Protein AF-A0AAD9H0D8-F1 (afdb_monomer_lite)

Sequence (151 aa):
MRPQRRNVDNFREILDLSAPSARMGDLNGWHLERMAVGEFEPGAGASASDLAEIKRESRLIKQTLMKVMANGRDFKAKRDELEAAMTKQREALTVELTEAKEFLGQAHLLNACDSAAIEVSEPAPVEERLRSTVKHPELSSTVDLSESPSI

Organism: NCBI:txid4793

pLDDT: mean 72.57, std 18.6, range [40.84, 98.06]

Secondary structure (DSSP, 8-state):
------HHHHHHHHHHHH-THHHHTT--HHHHHHHHTTTT-S-HHHHHHHHHHHHHHHHHHHHHHHHHHHHHHHHHHHHHHHHHHHHHHHHHHHHHHHHHHHHHHHHHHHHHHS-S----PPPPPHHHHHHHHS-----------------

Foldseek 3Di:
DDDDDDVVNVVVVVCPVVDCVVVVVPDDPVNVVCVVVVVVPPPPVVVVVVVVVVVVVVVVVVVVVVVVVVVVVVVVVVVVVVVVVVVVVVVVVVVVVVVVVVVVVVVVVVVVVVDDDDPPDDDDDPVVVVVVPPDDPDDDDPPDPPDDDDD

Structure (mmCIF, N/CA/C/O backbone):
data_AF-A0AAD9H0D8-F1
#
_entry.id   AF-A0AAD9H0D8-F1
#
loop_
_atom_site.group_PDB
_atom_site.id
_atom_site.type_symbol
_atom_site.label_atom_id
_atom_site.label_alt_id
_atom_site.label_comp_id
_atom_site.label_asym_id
_atom_site.label_entity_id
_atom_site.label_seq_id
_atom_site.pdbx_PDB_ins_code
_atom_site.Cartn_x
_atom_site.Cartn_y
_atom_site.Cartn_z
_atom_site.occupancy
_atom_site.B_iso_or_equiv
_atom_site.auth_seq_id
_atom_site.auth_comp_id
_atom_site.auth_asym_id
_atom_site.auth_atom_id
_atom_site.pdbx_PDB_model_num
ATOM 1 N N . MET A 1 1 ? 29.402 26.567 3.682 1.00 40.94 1 MET A N 1
ATOM 2 C CA . MET A 1 1 ? 28.015 26.205 3.310 1.00 40.94 1 MET A CA 1
ATOM 3 C C . MET A 1 1 ? 27.948 26.110 1.795 1.00 40.94 1 MET A C 1
ATOM 5 O O . MET A 1 1 ? 28.257 27.098 1.143 1.00 40.94 1 MET A O 1
ATOM 9 N N . ARG A 1 2 ? 27.663 24.934 1.219 1.00 41.75 2 ARG A N 1
ATOM 10 C CA . ARG A 1 2 ? 27.473 24.826 -0.240 1.00 41.75 2 ARG A CA 1
ATOM 11 C C . ARG A 1 2 ? 26.076 25.353 -0.589 1.00 41.75 2 ARG A C 1
ATOM 13 O O . ARG A 1 2 ? 25.147 25.046 0.155 1.00 41.75 2 ARG A O 1
ATOM 20 N N . PRO A 1 3 ? 25.914 26.139 -1.664 1.00 55.31 3 PRO A N 1
ATOM 21 C CA . PRO A 1 3 ? 24.606 26.645 -2.047 1.00 55.31 3 PRO A CA 1
ATOM 22 C C . PRO A 1 3 ? 23.715 25.472 -2.469 1.00 55.31 3 PRO A C 1
ATOM 24 O O . PRO A 1 3 ? 24.111 24.637 -3.284 1.00 55.31 3 PRO A O 1
ATOM 27 N N . GLN A 1 4 ? 22.528 25.399 -1.869 1.00 58.38 4 GLN A N 1
ATOM 28 C CA . GLN A 1 4 ? 21.498 24.413 -2.177 1.00 58.38 4 GLN A CA 1
ATOM 29 C C . GLN A 1 4 ? 21.079 24.601 -3.646 1.00 58.38 4 GLN A C 1
ATOM 31 O O . GLN A 1 4 ? 20.400 25.578 -3.966 1.00 58.38 4 GLN A O 1
ATOM 36 N N . ARG A 1 5 ? 21.520 23.710 -4.546 1.00 55.97 5 ARG A N 1
ATOM 37 C CA . ARG A 1 5 ? 21.079 23.709 -5.952 1.00 55.97 5 ARG A CA 1
ATOM 38 C C . ARG A 1 5 ? 19.557 23.582 -5.969 1.00 55.97 5 ARG A C 1
ATOM 40 O O . ARG A 1 5 ? 19.010 22.657 -5.362 1.00 55.97 5 ARG A O 1
ATOM 47 N N . ARG A 1 6 ? 18.860 24.544 -6.575 1.00 60.44 6 ARG A N 1
ATOM 48 C CA . ARG A 1 6 ? 17.393 24.522 -6.623 1.00 60.44 6 ARG A CA 1
ATOM 49 C C . ARG A 1 6 ? 16.979 23.501 -7.676 1.00 60.44 6 ARG A C 1
ATOM 51 O O . ARG A 1 6 ? 17.651 23.349 -8.685 1.00 60.44 6 ARG A O 1
ATOM 58 N N . ASN A 1 7 ? 15.838 22.844 -7.479 1.00 56.28 7 ASN A N 1
ATOM 59 C CA . ASN A 1 7 ? 15.297 21.861 -8.432 1.00 56.28 7 ASN A CA 1
ATOM 60 C C . ASN A 1 7 ? 15.208 22.393 -9.881 1.00 56.28 7 ASN A C 1
ATOM 62 O O . ASN A 1 7 ? 15.297 21.628 -10.831 1.00 56.28 7 ASN A O 1
ATOM 66 N N . VAL A 1 8 ? 15.073 23.711 -10.050 1.00 58.88 8 VAL A N 1
ATOM 67 C CA . VAL A 1 8 ? 15.049 24.400 -11.351 1.00 58.88 8 VAL A CA 1
ATOM 68 C C . VAL A 1 8 ? 16.370 24.250 -12.120 1.00 58.88 8 VAL A C 1
ATOM 70 O O . VAL A 1 8 ? 16.340 24.088 -13.339 1.00 58.88 8 VAL A O 1
ATOM 73 N N . ASP A 1 9 ? 17.508 24.235 -11.422 1.00 58.12 9 ASP A N 1
ATOM 74 C CA . ASP A 1 9 ? 18.830 24.046 -12.033 1.00 58.12 9 ASP A CA 1
ATOM 75 C C . ASP A 1 9 ? 18.965 22.621 -12.597 1.00 58.12 9 ASP A C 1
ATOM 77 O O . ASP A 1 9 ? 19.501 22.436 -13.686 1.00 58.12 9 ASP A O 1
ATOM 81 N N . ASN A 1 10 ? 18.372 21.629 -11.916 1.00 63.66 10 ASN A N 1
ATOM 82 C CA . ASN A 1 10 ? 18.356 20.237 -12.376 1.00 63.66 10 ASN A CA 1
ATOM 83 C C . ASN A 1 10 ? 17.523 20.065 -13.653 1.00 63.66 10 ASN A C 1
ATOM 85 O O . ASN A 1 10 ? 17.934 19.347 -14.557 1.00 63.66 10 ASN A O 1
ATOM 89 N N . PHE A 1 11 ? 16.360 20.719 -13.762 1.00 63.59 11 PHE A N 1
ATOM 90 C CA . PHE A 1 11 ? 15.539 20.619 -14.975 1.00 63.59 11 PHE A CA 1
ATOM 91 C C . PHE A 1 11 ? 16.190 21.304 -16.175 1.00 63.59 11 PHE A C 1
ATOM 93 O O . PHE A 1 11 ? 16.059 20.803 -17.288 1.00 63.59 11 PHE A O 1
ATOM 100 N N . ARG A 1 12 ? 16.909 22.413 -15.958 1.00 64.88 12 ARG A N 1
ATOM 101 C CA . ARG A 1 12 ? 17.692 23.088 -17.002 1.00 64.88 12 ARG A CA 1
ATOM 102 C C . ARG A 1 12 ? 18.833 22.197 -17.493 1.00 64.88 12 ARG A C 1
ATOM 104 O O . ARG A 1 12 ? 18.963 22.007 -18.691 1.00 64.88 12 ARG A O 1
ATOM 111 N N . GLU A 1 13 ? 19.588 21.596 -16.576 1.00 62.59 13 GLU A N 1
ATOM 112 C CA . GLU A 1 13 ? 20.686 20.674 -16.892 1.00 62.59 13 GLU A CA 1
ATOM 113 C C . GLU A 1 13 ? 20.179 19.411 -17.610 1.00 62.59 13 GLU A C 1
ATOM 115 O O . GLU A 1 13 ? 20.759 18.992 -18.607 1.00 62.59 13 GLU A O 1
ATOM 120 N N . ILE A 1 14 ? 19.040 18.851 -17.181 1.00 65.25 14 ILE A N 1
ATOM 121 C CA . ILE A 1 14 ? 18.382 17.736 -17.877 1.00 65.25 14 ILE A CA 1
ATOM 122 C C . ILE A 1 14 ? 17.918 18.166 -19.270 1.00 65.25 14 ILE A C 1
ATOM 124 O O . ILE A 1 14 ? 18.121 17.410 -20.213 1.00 65.25 14 ILE A O 1
ATOM 128 N N . LEU A 1 15 ? 17.325 19.353 -19.434 1.00 63.25 15 LEU A N 1
ATOM 129 C CA . LEU A 1 15 ? 16.912 19.888 -20.739 1.00 63.25 15 LEU A CA 1
ATOM 130 C C . LEU A 1 15 ? 18.104 20.128 -21.669 1.00 63.25 15 LEU A C 1
ATOM 132 O O . LEU A 1 15 ? 18.031 19.749 -22.829 1.00 63.25 15 LEU A O 1
ATOM 136 N N . ASP A 1 16 ? 19.211 20.670 -21.169 1.00 62.41 16 ASP A N 1
ATOM 137 C CA . ASP A 1 16 ? 20.425 20.897 -21.962 1.00 62.41 16 ASP A CA 1
ATOM 138 C C . ASP A 1 16 ? 21.123 19.573 -22.339 1.00 62.41 16 ASP A C 1
ATOM 140 O O . ASP A 1 16 ? 21.731 19.465 -23.404 1.00 62.41 16 ASP A O 1
ATOM 144 N N . LEU A 1 17 ? 21.001 18.531 -21.507 1.00 62.53 17 LEU A N 1
ATOM 145 C CA . LEU A 1 17 ? 21.469 17.174 -21.819 1.00 62.53 17 LEU A CA 1
ATOM 146 C C . LEU A 1 17 ? 20.524 16.413 -22.764 1.00 62.53 17 LEU A C 1
ATOM 148 O O . LEU A 1 17 ? 20.980 15.563 -23.528 1.00 62.53 17 LEU A O 1
ATOM 152 N N . SER A 1 18 ? 19.219 16.692 -22.706 1.00 60.25 18 SER A N 1
ATOM 153 C CA . SER A 1 18 ? 18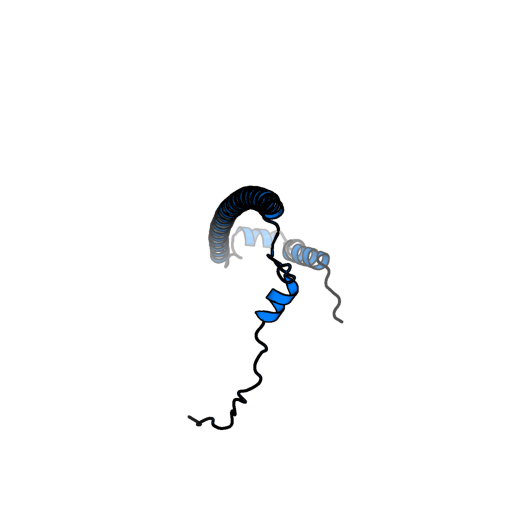.181 15.986 -23.474 1.00 60.25 18 SER A CA 1
ATOM 154 C C . SER A 1 18 ? 17.773 16.687 -24.768 1.00 60.25 18 SER A C 1
ATOM 156 O O . SER A 1 18 ? 17.172 16.043 -25.625 1.00 60.25 18 SER A O 1
ATOM 158 N N . ALA A 1 19 ? 18.125 17.961 -24.950 1.00 56.75 19 ALA A N 1
ATOM 159 C CA . ALA A 1 19 ? 17.974 18.700 -26.195 1.00 56.75 19 ALA A CA 1
ATOM 160 C C . ALA A 1 19 ? 19.336 18.785 -26.907 1.00 56.75 19 ALA A C 1
ATOM 162 O O . ALA A 1 19 ? 20.156 19.645 -26.586 1.00 56.75 19 ALA A O 1
ATOM 163 N N . PRO A 1 20 ? 19.596 17.961 -27.938 1.00 56.09 20 PRO A N 1
ATOM 164 C CA . PRO A 1 20 ? 20.865 17.966 -28.661 1.00 56.09 20 PRO A CA 1
ATOM 165 C C . PRO A 1 20 ? 21.038 19.192 -29.568 1.00 56.09 20 PRO A C 1
ATOM 167 O O . PRO A 1 20 ? 21.910 19.177 -30.428 1.00 56.09 20 PRO A O 1
ATOM 170 N N . SER A 1 21 ? 20.211 20.235 -29.446 1.00 55.34 21 SER A N 1
ATOM 171 C CA . SER A 1 21 ? 20.118 21.336 -30.415 1.00 55.34 21 SER A CA 1
ATOM 172 C C . SER A 1 21 ? 21.446 22.071 -30.614 1.00 55.34 21 SER A C 1
ATOM 174 O O . SER A 1 21 ? 21.767 22.435 -31.741 1.00 55.34 21 SER A O 1
ATOM 176 N N . ALA A 1 22 ? 22.271 22.190 -29.568 1.00 52.69 22 ALA A N 1
ATOM 177 C CA . ALA A 1 22 ? 23.625 22.742 -29.671 1.00 52.69 22 ALA A CA 1
ATOM 178 C C . ALA A 1 22 ? 24.607 21.834 -30.442 1.00 52.69 22 ALA A C 1
ATOM 180 O O . ALA A 1 22 ? 25.567 22.327 -31.017 1.00 52.69 22 ALA A O 1
ATOM 181 N N . ARG A 1 23 ? 24.366 20.516 -30.490 1.00 54.16 23 ARG A N 1
ATOM 182 C CA . ARG A 1 23 ? 25.133 19.556 -31.311 1.00 54.16 23 ARG A CA 1
ATOM 183 C C . ARG A 1 23 ? 24.533 19.370 -32.708 1.00 54.16 23 ARG A C 1
ATOM 185 O O . ARG A 1 23 ? 25.226 18.924 -33.612 1.00 54.16 23 ARG A O 1
ATOM 192 N N . MET A 1 24 ? 23.252 19.703 -32.880 1.00 53.78 24 MET A N 1
ATOM 193 C CA . MET A 1 24 ? 22.524 19.597 -34.146 1.00 53.78 24 MET A CA 1
ATOM 194 C C . MET A 1 24 ? 22.666 20.834 -35.042 1.00 53.78 24 MET A C 1
ATOM 196 O O . MET A 1 24 ? 22.487 20.712 -36.249 1.00 53.78 24 MET A O 1
ATOM 200 N N . GLY A 1 25 ? 23.011 21.998 -34.479 1.00 56.50 25 GLY A N 1
ATOM 201 C CA . GLY A 1 25 ? 23.188 23.252 -35.224 1.00 56.50 25 GLY A CA 1
ATOM 202 C C . GLY A 1 25 ? 24.369 23.272 -36.205 1.00 56.50 25 GLY A C 1
ATOM 203 O O . GLY A 1 25 ? 24.304 23.997 -37.192 1.00 56.50 25 GLY A O 1
ATOM 204 N N . ASP A 1 26 ? 25.391 22.436 -35.985 1.00 61.03 26 ASP A N 1
ATOM 205 C CA . ASP A 1 26 ? 26.610 22.366 -36.816 1.00 61.03 26 ASP A CA 1
ATOM 206 C C . ASP A 1 26 ? 26.616 21.181 -37.807 1.00 61.03 26 ASP A C 1
ATOM 208 O O . ASP A 1 26 ? 27.595 20.934 -38.521 1.00 61.03 26 ASP A O 1
ATOM 212 N N . LEU A 1 27 ? 25.515 20.425 -37.892 1.00 67.25 27 LEU A N 1
ATOM 213 C CA . LEU A 1 27 ? 25.381 19.317 -38.837 1.00 67.25 27 LEU A CA 1
ATOM 214 C C . LEU A 1 27 ? 25.057 19.851 -40.236 1.00 67.25 27 LEU A C 1
ATOM 216 O O . LEU A 1 27 ? 23.904 20.082 -40.591 1.00 67.25 27 LEU A O 1
ATOM 220 N N . ASN A 1 28 ? 26.092 20.030 -41.054 1.00 75.75 28 ASN A N 1
ATOM 221 C CA . ASN A 1 28 ? 25.908 20.278 -42.486 1.00 75.75 28 ASN A CA 1
ATOM 222 C C . ASN A 1 28 ? 25.290 19.058 -43.220 1.00 75.75 28 ASN A C 1
ATOM 224 O O . ASN A 1 28 ? 25.268 17.939 -42.702 1.00 75.75 28 ASN A O 1
ATOM 228 N N . GLY A 1 29 ? 24.801 19.273 -44.450 1.00 75.31 29 GLY A N 1
ATOM 229 C CA . GLY A 1 29 ? 24.122 18.241 -45.250 1.00 75.31 29 GLY A CA 1
ATOM 230 C C . GLY A 1 29 ? 24.946 16.967 -45.472 1.00 75.31 29 GLY A C 1
ATOM 231 O O . GLY A 1 29 ? 24.390 15.875 -45.466 1.00 75.31 29 GLY A O 1
ATOM 232 N N . TRP A 1 30 ? 26.275 17.084 -45.541 1.00 79.38 30 TRP A N 1
ATOM 233 C CA . TRP A 1 30 ? 27.181 15.940 -45.655 1.00 79.38 30 TRP A CA 1
ATOM 234 C C . TRP A 1 30 ? 27.166 15.053 -44.400 1.00 79.38 30 TRP A C 1
ATOM 236 O O . TRP A 1 30 ? 27.156 13.829 -44.509 1.00 79.38 30 TRP A O 1
ATOM 246 N N . HIS A 1 31 ? 27.088 15.633 -43.197 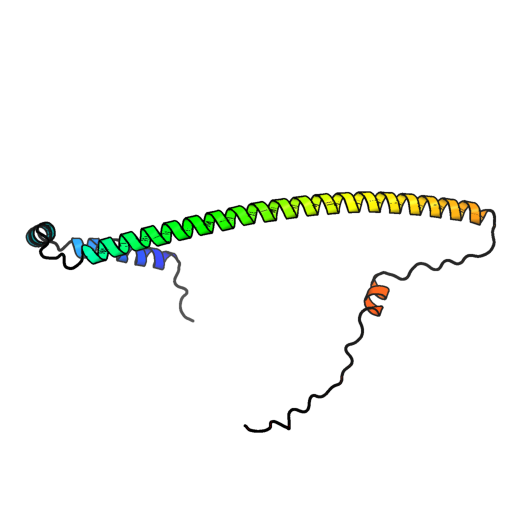1.00 76.25 31 HIS A N 1
ATOM 247 C CA . HIS A 1 31 ? 26.944 14.844 -41.968 1.00 76.25 31 HIS A CA 1
ATOM 248 C C . HIS A 1 31 ? 25.596 14.113 -41.904 1.00 76.25 31 HIS A C 1
ATOM 250 O O . HIS A 1 31 ? 25.547 12.963 -41.472 1.00 76.25 31 HIS A O 1
ATOM 256 N N . LEU A 1 32 ? 24.510 14.757 -42.348 1.00 77.62 32 LEU A N 1
ATOM 257 C CA . LEU A 1 32 ? 23.178 14.144 -42.393 1.00 77.62 32 LEU A CA 1
ATOM 258 C C . LEU A 1 32 ? 23.123 12.989 -43.398 1.00 77.62 32 LEU A C 1
ATOM 260 O O . LEU A 1 32 ? 22.592 11.931 -43.069 1.00 77.62 32 LEU A O 1
ATOM 264 N N . GLU A 1 33 ? 23.716 13.158 -44.581 1.00 75.44 33 GLU A N 1
ATOM 265 C CA . GLU A 1 33 ? 23.829 12.100 -45.590 1.00 75.44 33 GLU A CA 1
ATOM 266 C C . GLU A 1 33 ? 24.623 10.903 -45.061 1.00 75.44 33 GLU A C 1
ATOM 268 O O . GLU A 1 33 ? 24.173 9.768 -45.179 1.00 75.44 33 GLU A O 1
ATOM 273 N N . ARG A 1 34 ? 25.756 11.132 -44.391 1.00 70.88 34 ARG A N 1
ATOM 274 C CA . ARG A 1 34 ? 26.572 10.046 -43.822 1.00 70.88 34 ARG A CA 1
ATOM 275 C C . ARG A 1 34 ? 25.899 9.335 -42.650 1.00 70.88 34 ARG A C 1
ATOM 277 O O . ARG A 1 34 ? 26.044 8.123 -42.505 1.00 70.88 34 ARG A O 1
ATOM 284 N N . MET A 1 35 ? 25.129 10.053 -41.832 1.00 70.62 35 MET A N 1
ATOM 285 C CA . MET A 1 35 ? 24.275 9.423 -40.819 1.00 70.62 35 MET A CA 1
ATOM 286 C C . MET A 1 35 ? 23.142 8.612 -41.459 1.00 70.62 35 MET A C 1
ATOM 288 O O . MET A 1 35 ? 22.875 7.504 -41.008 1.00 70.62 35 MET A O 1
ATOM 292 N N . ALA A 1 36 ? 22.514 9.113 -42.528 1.00 72.12 36 ALA A N 1
ATOM 293 C CA . ALA A 1 36 ? 21.450 8.408 -43.246 1.00 72.12 36 ALA A CA 1
ATOM 294 C C . ALA A 1 36 ? 21.951 7.148 -43.976 1.00 72.12 36 ALA A C 1
ATOM 296 O O . ALA A 1 36 ? 21.224 6.164 -44.075 1.00 72.12 36 ALA A O 1
ATOM 297 N N . VAL A 1 37 ? 23.199 7.164 -44.450 1.00 76.06 37 VAL A N 1
ATOM 298 C CA . VAL A 1 37 ? 23.888 6.010 -45.056 1.00 76.06 37 VAL A CA 1
ATOM 299 C C . VAL A 1 37 ? 24.410 5.029 -43.989 1.00 76.06 37 VAL A C 1
ATOM 301 O O . VAL A 1 37 ? 24.880 3.943 -44.320 1.00 76.06 37 VAL A O 1
ATOM 304 N N . GLY A 1 38 ? 24.292 5.363 -42.700 1.00 66.50 38 GLY A N 1
ATOM 305 C CA . GLY A 1 38 ? 24.677 4.482 -41.596 1.00 66.50 38 GLY A CA 1
ATOM 306 C C . GLY A 1 38 ? 26.187 4.389 -41.359 1.00 66.50 38 GLY A C 1
ATOM 307 O O . GLY A 1 38 ? 26.631 3.548 -40.583 1.00 66.50 38 GLY A O 1
ATOM 308 N N . GLU A 1 39 ? 27.002 5.265 -41.962 1.00 65.38 39 GLU A N 1
ATOM 309 C CA . GLU A 1 39 ? 28.466 5.275 -41.771 1.00 65.38 39 GLU A CA 1
ATOM 310 C C . GLU A 1 39 ? 28.887 5.582 -40.325 1.00 65.38 39 GLU A C 1
ATOM 312 O O . GLU A 1 39 ? 30.014 5.284 -39.932 1.00 65.38 39 GLU A O 1
ATOM 317 N N . PHE A 1 40 ? 27.985 6.161 -39.528 1.00 60.66 40 PHE A N 1
ATOM 318 C CA . PHE A 1 40 ? 28.171 6.430 -38.102 1.00 60.66 40 PHE A CA 1
ATOM 319 C C . PHE A 1 40 ? 27.341 5.507 -37.196 1.00 60.66 40 PHE A C 1
ATOM 321 O O . PHE A 1 40 ? 27.151 5.832 -36.025 1.00 60.66 40 PHE A O 1
ATOM 328 N N . GLU A 1 41 ? 26.874 4.350 -37.681 1.00 60.94 41 GLU A N 1
ATOM 329 C CA . GLU A 1 41 ? 26.268 3.317 -36.829 1.00 60.94 41 GLU A CA 1
ATOM 330 C C . GLU A 1 41 ? 27.269 2.217 -36.408 1.00 60.94 41 GLU A C 1
ATOM 332 O O . GLU A 1 41 ? 27.216 1.097 -36.910 1.00 60.94 41 GLU A O 1
ATOM 337 N N . PRO A 1 42 ? 28.121 2.432 -35.389 1.00 55.97 42 PRO A N 1
ATOM 338 C CA . PRO A 1 42 ? 28.594 1.332 -34.556 1.00 55.97 42 PRO A CA 1
ATOM 339 C C . PRO A 1 42 ? 27.571 0.941 -33.466 1.00 55.97 42 PRO A C 1
ATOM 341 O O . PRO A 1 42 ? 27.846 0.054 -32.665 1.00 55.97 42 PRO A O 1
ATOM 344 N N . GLY A 1 43 ? 26.405 1.606 -33.391 1.00 54.81 43 GLY A N 1
ATOM 345 C CA . GLY A 1 43 ? 25.551 1.627 -32.194 1.00 54.81 43 GLY A CA 1
ATOM 346 C C . GLY A 1 43 ? 24.117 1.101 -32.322 1.00 54.81 43 GLY A C 1
ATOM 347 O O . GLY A 1 43 ? 23.449 1.008 -31.295 1.00 54.81 43 GLY A O 1
ATOM 348 N N . ALA A 1 44 ? 23.623 0.728 -33.508 1.00 55.69 44 ALA A N 1
ATOM 349 C CA . ALA A 1 44 ? 22.236 0.254 -33.666 1.00 55.69 44 ALA A CA 1
ATOM 350 C C . ALA A 1 44 ? 21.918 -1.001 -32.831 1.00 55.69 44 ALA A C 1
ATOM 352 O O . ALA A 1 44 ? 20.814 -1.158 -32.312 1.00 55.69 44 ALA A O 1
ATOM 353 N N . GLY A 1 45 ? 22.906 -1.885 -32.651 1.00 58.19 45 GLY A N 1
ATOM 354 C CA . GLY A 1 45 ? 22.783 -3.051 -31.774 1.00 58.19 45 GLY A CA 1
ATOM 355 C C . GLY A 1 45 ? 22.751 -2.688 -30.285 1.00 58.19 45 GLY A C 1
ATOM 356 O O . GLY A 1 45 ? 21.986 -3.285 -29.529 1.00 58.19 45 GLY A O 1
ATOM 357 N N . ALA A 1 46 ? 23.533 -1.686 -29.871 1.00 60.62 46 ALA A N 1
ATOM 358 C CA . ALA A 1 46 ? 23.557 -1.201 -28.491 1.00 60.62 46 ALA A CA 1
ATOM 359 C C . ALA A 1 46 ? 22.248 -0.477 -28.138 1.00 60.62 46 ALA A C 1
ATOM 361 O O . ALA A 1 46 ? 21.616 -0.809 -27.143 1.00 60.62 46 ALA A O 1
ATOM 362 N N . SER A 1 47 ? 21.751 0.403 -29.013 1.00 61.25 47 SER A N 1
ATOM 363 C CA . SER A 1 47 ? 20.497 1.133 -28.784 1.00 61.25 47 SER A CA 1
ATOM 364 C C . SER A 1 47 ? 19.258 0.225 -28.787 1.00 61.25 47 SER A C 1
ATOM 366 O O . SER A 1 47 ? 18.339 0.419 -27.985 1.00 61.25 47 SER A O 1
ATOM 368 N N . ALA A 1 48 ? 19.223 -0.806 -29.639 1.00 64.69 48 ALA A N 1
ATOM 369 C CA . ALA A 1 48 ? 18.166 -1.817 -29.618 1.00 64.69 48 ALA A CA 1
ATOM 370 C C . ALA A 1 48 ? 18.212 -2.682 -28.344 1.00 64.69 48 ALA A C 1
ATOM 372 O O . ALA A 1 48 ? 17.157 -3.031 -27.801 1.00 64.69 48 ALA A O 1
ATOM 373 N N . SER A 1 49 ? 19.417 -2.998 -27.854 1.00 73.62 49 SER A N 1
ATOM 374 C CA . SER A 1 49 ? 19.635 -3.699 -26.584 1.00 73.62 49 SER A CA 1
ATOM 375 C C . SER A 1 49 ? 19.149 -2.865 -25.395 1.00 73.62 49 SER A C 1
ATOM 377 O O . SER A 1 49 ? 18.357 -3.361 -24.589 1.00 73.62 49 SER A O 1
ATOM 379 N N . ASP A 1 50 ? 19.512 -1.584 -25.345 1.00 80.69 50 ASP A N 1
ATOM 380 C CA . ASP A 1 50 ? 19.105 -0.652 -24.289 1.00 80.69 50 ASP A CA 1
ATOM 381 C C . ASP A 1 50 ? 17.579 -0.473 -24.265 1.00 80.69 50 ASP A C 1
ATOM 383 O O . ASP A 1 50 ? 16.939 -0.523 -23.213 1.00 80.69 50 ASP A O 1
ATOM 387 N N . LEU A 1 51 ? 16.940 -0.356 -25.434 1.00 84.50 51 LEU A N 1
ATOM 388 C CA . LEU A 1 51 ? 15.480 -0.275 -25.522 1.00 84.50 51 LEU A CA 1
ATOM 389 C C . LEU A 1 51 ? 14.798 -1.566 -25.039 1.00 84.50 51 LEU A C 1
ATOM 391 O O . LEU A 1 51 ? 13.727 -1.515 -24.423 1.00 84.50 51 LEU A O 1
ATOM 395 N N . ALA A 1 52 ? 15.377 -2.732 -25.335 1.00 85.31 52 ALA A N 1
ATOM 396 C CA . ALA A 1 52 ? 14.865 -4.014 -24.857 1.00 85.31 52 ALA A CA 1
ATOM 397 C C . ALA A 1 52 ? 14.995 -4.141 -23.332 1.00 85.31 52 ALA A C 1
ATOM 399 O O . ALA A 1 52 ? 14.093 -4.686 -22.683 1.00 85.31 52 ALA A O 1
ATOM 400 N N . GLU A 1 53 ? 16.071 -3.605 -22.760 1.00 90.19 53 GLU A N 1
ATOM 401 C CA . GLU A 1 53 ? 16.293 -3.526 -21.321 1.00 90.19 53 GLU A CA 1
ATOM 402 C C . GLU A 1 53 ? 15.298 -2.595 -20.635 1.00 90.19 53 GLU A C 1
ATOM 404 O O . GLU A 1 53 ? 14.550 -3.053 -19.769 1.00 90.19 53 GLU A O 1
ATOM 409 N N . ILE A 1 54 ? 15.137 -1.367 -21.127 1.00 90.31 54 ILE A N 1
ATOM 410 C CA . ILE A 1 54 ? 14.142 -0.411 -20.618 1.00 90.31 54 ILE A CA 1
ATOM 411 C C . ILE A 1 54 ? 12.726 -1.005 -20.678 1.00 90.31 54 ILE A C 1
ATOM 413 O O . ILE A 1 54 ? 11.946 -0.895 -19.729 1.00 90.31 54 ILE A O 1
ATOM 417 N N . LYS A 1 55 ? 12.366 -1.703 -21.763 1.00 93.06 55 LYS A N 1
ATOM 418 C CA . LYS A 1 55 ? 11.066 -2.396 -21.873 1.00 93.06 55 LYS A CA 1
ATOM 419 C C . LYS A 1 55 ? 10.914 -3.529 -20.857 1.00 93.06 55 LYS A C 1
ATOM 421 O O . LYS A 1 55 ? 9.799 -3.817 -20.414 1.00 93.06 55 LYS A O 1
ATOM 426 N N . ARG A 1 56 ? 11.994 -4.230 -20.513 1.00 94.50 56 ARG A N 1
ATOM 427 C CA . ARG A 1 56 ? 11.986 -5.290 -19.495 1.00 94.50 56 ARG A CA 1
ATOM 428 C C . ARG A 1 56 ? 11.818 -4.693 -18.102 1.00 94.50 56 ARG A C 1
ATOM 430 O O . ARG A 1 56 ? 10.925 -5.128 -17.378 1.00 94.50 56 ARG A O 1
ATOM 437 N N . GLU A 1 57 ? 12.595 -3.670 -17.774 1.00 95.06 57 GLU A N 1
ATOM 438 C CA . GLU A 1 57 ? 12.518 -2.960 -16.497 1.00 95.06 57 GLU A CA 1
ATOM 439 C C . GLU A 1 57 ? 11.152 -2.307 -16.298 1.00 95.06 57 GLU A C 1
ATOM 441 O O . GLU A 1 57 ? 10.524 -2.492 -15.259 1.00 95.06 57 GLU A O 1
ATOM 446 N N . SER A 1 58 ? 10.615 -1.643 -17.323 1.00 93.75 58 SER A N 1
ATOM 447 C CA . SER A 1 58 ? 9.276 -1.048 -17.282 1.00 93.75 58 SER A CA 1
ATOM 448 C C . SER A 1 58 ? 8.191 -2.087 -16.972 1.00 93.75 58 SER A C 1
ATOM 450 O O . SER A 1 58 ? 7.299 -1.843 -16.152 1.00 93.75 58 SER A O 1
ATOM 452 N N . ARG A 1 59 ? 8.285 -3.291 -17.558 1.00 95.50 59 ARG A N 1
ATOM 453 C CA . ARG A 1 59 ? 7.369 -4.400 -17.239 1.00 95.50 59 ARG A CA 1
ATOM 454 C C . ARG A 1 59 ? 7.507 -4.854 -15.789 1.00 95.50 59 ARG A C 1
ATOM 456 O O . ARG A 1 59 ? 6.485 -5.065 -15.136 1.00 95.50 59 ARG A O 1
ATOM 463 N N . LEU A 1 60 ? 8.732 -4.969 -15.283 1.00 96.69 60 LEU A N 1
ATOM 464 C CA . LEU A 1 60 ? 8.997 -5.353 -13.897 1.00 96.69 60 LEU A CA 1
ATOM 465 C C . LEU A 1 60 ? 8.454 -4.308 -12.911 1.00 96.69 60 LEU A C 1
ATOM 467 O O . LEU A 1 60 ? 7.764 -4.656 -11.955 1.00 96.69 60 LEU A O 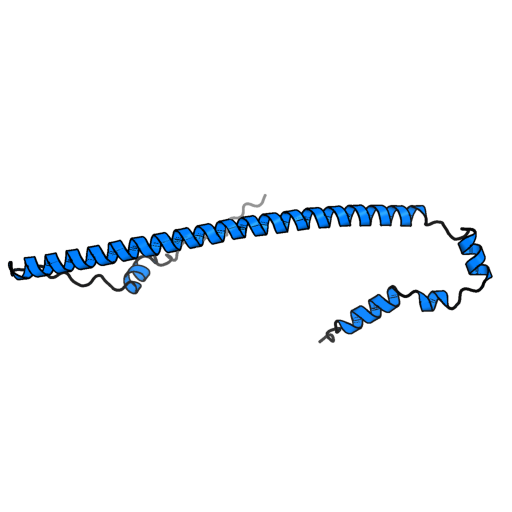1
ATOM 471 N N . ILE A 1 61 ? 8.697 -3.023 -13.174 1.00 96.00 61 ILE A N 1
ATOM 472 C CA . ILE A 1 61 ? 8.177 -1.909 -12.372 1.00 96.00 61 ILE A CA 1
ATOM 473 C C . ILE A 1 61 ? 6.650 -1.958 -12.347 1.00 96.00 61 ILE A C 1
ATOM 475 O O . ILE A 1 61 ? 6.049 -1.886 -11.275 1.00 96.00 61 ILE A O 1
ATOM 479 N N . LYS A 1 62 ? 6.007 -2.159 -13.504 1.00 96.56 62 LYS A N 1
ATOM 480 C CA . LYS A 1 62 ? 4.547 -2.277 -13.592 1.00 96.56 62 LYS A CA 1
ATOM 481 C C . LYS A 1 62 ? 4.018 -3.455 -12.770 1.00 96.56 62 LYS A C 1
ATOM 483 O O . LYS A 1 62 ? 3.036 -3.296 -12.050 1.00 96.56 62 LYS A O 1
ATOM 488 N N . GLN A 1 63 ? 4.655 -4.622 -12.851 1.00 96.62 63 GLN A N 1
ATOM 489 C CA . GLN A 1 63 ? 4.272 -5.798 -12.062 1.00 96.62 63 GLN A CA 1
ATOM 490 C C . GLN A 1 63 ? 4.414 -5.551 -10.559 1.00 96.62 63 GLN A C 1
ATOM 492 O O . GLN A 1 63 ? 3.487 -5.831 -9.797 1.00 96.62 63 GLN A O 1
ATOM 497 N N . THR A 1 64 ? 5.535 -4.969 -10.139 1.00 96.81 64 THR A N 1
ATOM 498 C CA . THR A 1 64 ? 5.783 -4.619 -8.738 1.00 96.81 64 THR A CA 1
ATOM 499 C C . THR A 1 64 ? 4.753 -3.617 -8.231 1.00 96.81 64 THR A C 1
ATOM 501 O O . THR A 1 64 ? 4.169 -3.830 -7.171 1.00 96.81 64 THR A O 1
ATOM 504 N N . LEU A 1 65 ? 4.448 -2.574 -9.008 1.00 97.19 65 LEU A N 1
ATOM 505 C CA . LEU A 1 65 ? 3.442 -1.580 -8.643 1.00 97.19 65 LEU A CA 1
ATOM 506 C C . LEU A 1 65 ? 2.054 -2.212 -8.486 1.00 97.19 65 LEU A C 1
ATOM 508 O O . LEU A 1 65 ? 1.376 -1.959 -7.493 1.00 97.19 65 LEU A O 1
ATOM 512 N N . MET A 1 66 ? 1.651 -3.089 -9.412 1.00 96.62 66 MET A N 1
ATOM 513 C CA . MET A 1 66 ? 0.382 -3.816 -9.300 1.00 96.62 66 MET A CA 1
ATOM 514 C C . MET A 1 66 ? 0.319 -4.660 -8.023 1.00 96.62 66 MET A C 1
ATOM 516 O O . MET A 1 66 ? -0.707 -4.652 -7.342 1.00 96.62 66 MET A O 1
ATOM 520 N N . LYS A 1 67 ? 1.415 -5.340 -7.662 1.00 97.00 67 LYS A N 1
ATOM 521 C CA . LYS A 1 67 ? 1.506 -6.130 -6.427 1.00 97.00 67 LYS A CA 1
ATOM 522 C C . LYS A 1 67 ? 1.407 -5.252 -5.179 1.00 97.00 67 LYS A C 1
ATOM 524 O O . LYS A 1 67 ? 0.652 -5.575 -4.269 1.00 97.00 67 LYS A O 1
ATOM 529 N N . VAL A 1 68 ? 2.115 -4.123 -5.147 1.00 96.44 68 VAL A N 1
ATOM 530 C CA . VAL A 1 68 ? 2.052 -3.162 -4.033 1.00 96.44 68 VAL A CA 1
ATOM 531 C C . VAL A 1 68 ? 0.636 -2.610 -3.872 1.00 96.44 68 VAL A C 1
ATOM 533 O O . VAL A 1 68 ? 0.122 -2.565 -2.757 1.00 96.44 68 VAL A O 1
ATOM 536 N N . MET A 1 69 ? -0.032 -2.253 -4.971 1.00 96.38 69 MET A N 1
ATOM 537 C CA . MET A 1 69 ? -1.415 -1.776 -4.930 1.00 96.38 69 MET A CA 1
ATOM 538 C C . MET A 1 69 ? -2.393 -2.852 -4.448 1.00 96.38 69 MET A C 1
ATOM 540 O O . MET A 1 69 ? -3.305 -2.534 -3.688 1.00 96.38 69 MET A O 1
ATOM 544 N N . ALA A 1 70 ? -2.223 -4.105 -4.877 1.00 96.12 70 ALA A N 1
ATOM 545 C CA . ALA A 1 70 ? -3.042 -5.220 -4.404 1.00 96.12 70 ALA A CA 1
ATOM 546 C C . ALA A 1 70 ? -2.871 -5.426 -2.895 1.00 96.12 70 ALA A C 1
ATOM 548 O O . ALA A 1 70 ? -3.852 -5.349 -2.160 1.00 96.12 70 ALA A O 1
ATOM 549 N N . ASN A 1 71 ? -1.625 -5.522 -2.426 1.00 95.88 71 ASN A N 1
ATOM 550 C CA . ASN A 1 71 ? -1.322 -5.636 -1.001 1.00 95.88 71 ASN A CA 1
ATOM 551 C C . ASN A 1 71 ? -1.908 -4.462 -0.202 1.00 95.88 71 ASN A C 1
ATOM 553 O O . ASN A 1 71 ? -2.478 -4.661 0.865 1.00 95.88 71 ASN A O 1
ATOM 557 N N . GLY A 1 72 ? -1.800 -3.233 -0.717 1.00 95.31 72 GLY A N 1
ATOM 558 C CA . GLY A 1 72 ? -2.361 -2.046 -0.071 1.00 95.31 72 GLY A CA 1
ATOM 559 C C . GLY A 1 72 ? -3.883 -2.110 0.088 1.00 95.31 72 GLY A C 1
ATOM 560 O O . GLY A 1 72 ? -4.404 -1.703 1.127 1.00 95.31 72 GLY A O 1
ATOM 561 N N . ARG A 1 73 ? -4.599 -2.661 -0.902 1.00 95.88 73 ARG A N 1
ATOM 562 C CA . ARG A 1 73 ? -6.047 -2.903 -0.797 1.00 95.88 73 ARG A CA 1
ATOM 563 C C . ARG A 1 73 ? -6.367 -3.975 0.240 1.00 95.88 73 ARG A C 1
ATOM 565 O O . ARG A 1 73 ? -7.254 -3.752 1.057 1.00 95.88 73 ARG A O 1
ATOM 572 N N . ASP A 1 74 ? -5.614 -5.069 0.263 1.00 96.38 74 ASP A N 1
ATOM 573 C CA . ASP A 1 74 ? -5.826 -6.159 1.221 1.00 96.38 74 ASP A CA 1
ATOM 574 C C . ASP A 1 74 ? -5.569 -5.704 2.664 1.00 96.38 74 ASP A C 1
ATOM 576 O O . ASP A 1 74 ? -6.357 -5.985 3.565 1.00 96.38 74 ASP A O 1
ATOM 580 N N . PHE A 1 75 ? -4.496 -4.941 2.898 1.00 96.62 75 PHE A N 1
ATOM 581 C CA . PHE A 1 75 ? -4.218 -4.356 4.212 1.00 96.62 75 PHE A CA 1
ATOM 582 C C . PHE A 1 75 ? -5.282 -3.348 4.635 1.00 96.62 75 PHE A C 1
ATOM 584 O O . PHE A 1 75 ? -5.630 -3.293 5.813 1.00 96.62 75 PHE A O 1
ATOM 591 N N . LYS A 1 76 ? -5.814 -2.560 3.692 1.00 96.81 76 LYS A N 1
ATOM 592 C CA . LYS A 1 76 ? -6.935 -1.664 3.976 1.00 96.81 76 LYS A CA 1
ATOM 593 C C . LYS A 1 76 ? -8.170 -2.453 4.403 1.00 96.81 76 LYS A C 1
ATOM 595 O O . LYS A 1 76 ? -8.702 -2.151 5.460 1.00 96.81 76 LYS A O 1
ATOM 600 N N . ALA A 1 77 ? -8.550 -3.490 3.661 1.00 96.75 77 ALA A N 1
ATOM 601 C CA . ALA A 1 77 ? -9.693 -4.330 4.011 1.00 96.75 77 ALA A CA 1
ATOM 602 C C . ALA A 1 77 ? -9.549 -4.948 5.414 1.00 96.75 77 ALA A C 1
ATOM 604 O O . ALA A 1 77 ? -10.465 -4.845 6.221 1.00 96.75 77 ALA A O 1
ATOM 605 N N . LYS A 1 78 ? -8.371 -5.496 5.745 1.00 96.94 78 LYS A N 1
ATOM 606 C CA . LYS A 1 78 ? -8.094 -6.051 7.084 1.00 96.94 78 LYS A CA 1
ATOM 607 C C . LYS A 1 78 ? -8.165 -5.006 8.196 1.00 96.94 78 LYS A C 1
ATOM 609 O O . LYS A 1 78 ? -8.624 -5.304 9.293 1.00 96.94 78 LYS A O 1
ATOM 614 N N . ARG A 1 79 ? -7.681 -3.788 7.938 1.00 97.31 79 ARG A N 1
ATOM 615 C CA . ARG A 1 79 ? -7.768 -2.685 8.903 1.00 97.31 79 ARG A CA 1
ATOM 616 C C . ARG A 1 79 ? -9.218 -2.272 9.129 1.00 97.31 79 ARG A C 1
ATOM 618 O O . ARG A 1 79 ? -9.608 -2.102 10.277 1.00 97.31 79 ARG A O 1
ATOM 625 N N . ASP A 1 80 ? -9.987 -2.139 8.056 1.00 97.62 80 ASP A N 1
ATOM 626 C CA . ASP A 1 80 ? -11.391 -1.744 8.127 1.00 97.62 80 ASP A CA 1
ATOM 627 C C . ASP A 1 80 ? -12.219 -2.836 8.860 1.00 97.62 80 ASP A C 1
ATOM 629 O O . ASP A 1 80 ? -13.067 -2.526 9.695 1.00 97.62 80 ASP A O 1
ATOM 633 N N . GLU A 1 81 ? -11.906 -4.122 8.649 1.00 97.19 81 GLU A N 1
ATOM 634 C CA . GLU A 1 81 ? -12.486 -5.251 9.397 1.00 97.19 81 GLU A CA 1
ATOM 635 C C . GLU A 1 81 ? -12.127 -5.215 10.892 1.00 97.19 81 GLU A C 1
ATOM 637 O O . GLU A 1 81 ? -12.999 -5.369 11.751 1.00 97.19 81 GLU A O 1
ATOM 642 N N . LEU A 1 82 ? -10.856 -4.967 11.222 1.00 97.50 82 LEU A N 1
ATOM 643 C CA . LEU A 1 82 ? -10.405 -4.838 12.608 1.00 97.50 82 LEU A CA 1
ATOM 644 C C . LEU A 1 82 ? -11.089 -3.664 13.320 1.00 97.50 82 LEU A C 1
ATOM 646 O O . LEU A 1 82 ? -11.473 -3.780 14.482 1.00 97.50 82 LEU A O 1
ATOM 650 N N . GLU A 1 83 ? -11.252 -2.534 12.637 1.00 98.06 83 GLU A N 1
ATOM 651 C CA . GLU A 1 83 ? -11.926 -1.355 13.177 1.00 98.06 83 GLU A CA 1
ATOM 652 C C . GLU A 1 83 ? -13.406 -1.632 13.473 1.00 98.06 83 GLU A C 1
ATOM 654 O O . GLU A 1 83 ? -13.903 -1.268 14.545 1.00 98.06 83 GLU A O 1
ATOM 659 N N . ALA A 1 84 ? -14.089 -2.362 12.588 1.00 97.56 84 ALA A N 1
ATOM 660 C CA . ALA A 1 84 ? -15.455 -2.820 12.819 1.00 97.56 84 ALA A CA 1
ATOM 661 C C . ALA A 1 84 ? -15.542 -3.773 14.026 1.00 97.56 84 ALA A C 1
ATOM 663 O O . ALA A 1 84 ? -16.398 -3.595 14.895 1.00 97.56 84 ALA A O 1
ATOM 664 N N . ALA A 1 85 ? -14.625 -4.741 14.133 1.00 97.38 85 ALA A N 1
ATOM 665 C CA . ALA A 1 85 ? -14.571 -5.668 15.264 1.00 97.38 85 ALA A CA 1
ATOM 666 C C . ALA A 1 85 ? -14.314 -4.944 16.597 1.00 97.38 85 ALA A C 1
ATOM 668 O O . ALA A 1 85 ? -14.995 -5.207 17.588 1.00 97.38 85 ALA A O 1
ATOM 669 N N . MET A 1 86 ? -13.388 -3.983 16.611 1.00 97.38 86 MET A N 1
ATOM 670 C CA . MET A 1 86 ? -13.094 -3.158 17.786 1.00 97.38 86 MET A CA 1
ATOM 671 C C . MET A 1 86 ? -14.286 -2.293 18.194 1.00 97.38 86 MET A C 1
ATOM 673 O O . MET A 1 86 ? -14.536 -2.112 19.382 1.00 97.38 86 MET A O 1
ATOM 677 N N . THR A 1 87 ? -15.029 -1.753 17.230 1.00 97.44 87 THR A N 1
ATOM 678 C CA . THR A 1 87 ? -16.247 -0.978 17.510 1.00 97.44 87 THR A CA 1
ATOM 679 C C . THR A 1 87 ? -17.308 -1.860 18.157 1.00 97.44 87 THR A C 1
ATOM 681 O O . THR A 1 87 ? -17.798 -1.528 19.233 1.00 97.44 87 THR A O 1
ATOM 684 N N . LYS A 1 88 ? -17.550 -3.050 17.597 1.00 96.38 88 LYS A N 1
ATOM 685 C CA . LYS A 1 88 ? -18.469 -4.036 18.175 1.00 96.38 88 LYS A CA 1
ATOM 686 C C . LYS A 1 88 ? -18.058 -4.465 19.587 1.00 96.38 88 LYS A C 1
ATOM 688 O O . LYS A 1 88 ? -18.906 -4.593 20.464 1.00 96.38 88 LYS A O 1
ATOM 693 N N . GLN A 1 89 ? -16.763 -4.671 19.827 1.00 97.06 89 GLN A N 1
ATOM 694 C CA . GLN A 1 89 ? -16.262 -5.020 21.157 1.00 97.06 89 GLN A CA 1
ATOM 695 C C . GLN A 1 89 ? -16.473 -3.880 22.164 1.00 97.06 89 GLN A C 1
ATOM 697 O O . GLN A 1 89 ? -16.837 -4.139 23.307 1.00 97.06 89 GLN A O 1
ATOM 702 N N . ARG A 1 90 ? -16.271 -2.622 21.752 1.00 96.75 90 ARG A N 1
ATOM 703 C CA . ARG A 1 90 ? -16.544 -1.455 22.606 1.00 96.75 90 ARG A CA 1
ATOM 704 C C . ARG A 1 90 ? -18.023 -1.334 22.947 1.00 96.75 90 ARG A C 1
ATOM 706 O O . ARG A 1 90 ? -18.340 -1.042 24.095 1.00 96.75 90 ARG A O 1
ATOM 713 N N . GLU A 1 91 ? -18.907 -1.564 21.981 1.00 96.69 91 GLU A N 1
ATOM 714 C CA . GLU A 1 91 ?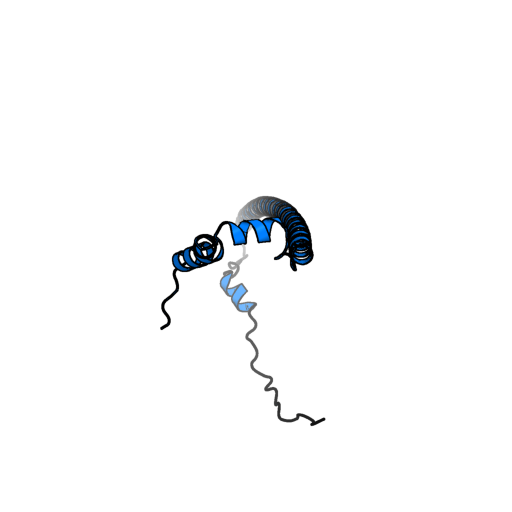 -20.355 -1.580 22.211 1.00 96.69 91 GLU A CA 1
ATOM 715 C C . GLU A 1 91 ? -20.741 -2.674 23.213 1.00 96.69 91 GLU A C 1
ATOM 717 O O . GLU A 1 91 ? -21.382 -2.368 24.214 1.00 96.69 91 GLU A O 1
ATOM 722 N N . ALA A 1 92 ? -20.269 -3.911 23.013 1.00 95.25 92 ALA A N 1
ATOM 723 C CA . ALA A 1 92 ? -20.522 -5.020 23.935 1.00 95.25 92 ALA A CA 1
ATOM 724 C C . ALA A 1 92 ? -20.017 -4.718 25.356 1.00 95.25 92 ALA A C 1
ATOM 726 O O . ALA A 1 92 ? -20.770 -4.832 26.317 1.00 95.25 92 ALA A O 1
ATOM 727 N N . LEU A 1 93 ? -18.780 -4.226 25.485 1.00 96.19 93 LEU A N 1
ATOM 728 C CA . LEU A 1 93 ? -18.207 -3.857 26.780 1.00 96.19 93 LEU A CA 1
ATOM 729 C C . LEU A 1 93 ? -18.989 -2.723 27.456 1.00 96.19 93 LEU A C 1
ATOM 731 O O . LEU A 1 93 ? -19.107 -2.692 28.677 1.00 96.19 93 LEU A O 1
ATOM 735 N N . THR A 1 94 ? -19.513 -1.775 26.678 1.00 96.06 94 THR A N 1
ATOM 736 C CA . THR A 1 94 ? -20.324 -0.679 27.221 1.00 96.06 94 THR A CA 1
ATOM 737 C C . THR A 1 94 ? -21.630 -1.213 27.794 1.00 96.06 94 THR A C 1
ATOM 739 O O . THR A 1 94 ? -21.988 -0.817 28.900 1.00 96.06 94 THR A O 1
ATOM 742 N N . VAL A 1 95 ? -22.292 -2.141 27.093 1.00 96.06 95 VAL A N 1
ATOM 743 C CA . VAL A 1 95 ? -23.509 -2.810 27.578 1.00 96.06 95 VAL A CA 1
ATOM 744 C C . VAL A 1 95 ? -23.222 -3.594 28.861 1.00 96.06 95 VAL A C 1
ATOM 746 O O . VAL A 1 95 ? -23.881 -3.371 29.875 1.00 96.06 95 VAL A O 1
ATOM 749 N N . GLU A 1 96 ? -22.178 -4.422 28.870 1.00 93.50 96 GLU A N 1
ATOM 750 C CA . GLU A 1 96 ? -21.782 -5.192 30.057 1.00 93.50 96 GLU A CA 1
ATOM 751 C C . GLU A 1 96 ? -21.450 -4.280 31.250 1.00 93.50 96 GLU A C 1
ATOM 753 O O . GLU A 1 96 ? -21.851 -4.550 32.381 1.00 93.50 96 GLU A O 1
ATOM 758 N N . LEU A 1 97 ? -20.761 -3.158 31.016 1.00 95.38 97 LEU A N 1
ATOM 759 C CA . LEU A 1 97 ? -20.471 -2.176 32.062 1.00 95.38 97 LEU A CA 1
ATOM 760 C C . LEU A 1 97 ? -21.731 -1.474 32.573 1.00 95.38 97 LEU A C 1
ATOM 762 O O . LEU A 1 97 ? -21.791 -1.142 33.757 1.00 95.38 97 LEU A O 1
ATOM 766 N N . THR A 1 98 ? -22.717 -1.208 31.714 1.00 93.69 98 THR A N 1
ATOM 767 C CA . THR A 1 98 ? -23.998 -0.640 32.154 1.00 93.69 98 THR A CA 1
ATOM 768 C C . THR A 1 98 ? -24.785 -1.636 32.995 1.00 93.69 98 THR A C 1
ATOM 770 O O . THR A 1 98 ? -25.206 -1.279 34.092 1.00 93.69 98 THR A O 1
ATOM 773 N N . GLU A 1 99 ? -24.873 -2.895 32.568 1.00 92.00 99 GLU A N 1
ATOM 774 C CA . GLU A 1 99 ? -25.543 -3.959 33.322 1.00 92.00 99 GLU A CA 1
ATOM 775 C C . GLU A 1 99 ? -24.852 -4.212 34.670 1.00 92.00 99 GLU A C 1
ATOM 777 O O . GLU A 1 99 ? -25.509 -4.301 35.706 1.00 92.00 99 GLU A O 1
ATOM 782 N N . ALA A 1 100 ? -23.516 -4.237 34.698 1.00 90.94 100 ALA A N 1
ATOM 783 C CA . ALA A 1 100 ? -22.753 -4.388 35.935 1.00 90.94 100 ALA A CA 1
ATOM 784 C C . ALA A 1 100 ? -22.985 -3.222 36.912 1.00 90.94 100 ALA A C 1
ATOM 786 O O . ALA A 1 100 ? -23.071 -3.436 38.123 1.00 90.94 100 ALA A O 1
ATOM 787 N N . LYS A 1 101 ? -23.114 -1.987 36.405 1.00 93.06 101 LYS A N 1
ATOM 788 C CA . LYS A 1 101 ? -23.459 -0.816 37.227 1.00 93.06 101 LYS A CA 1
ATOM 78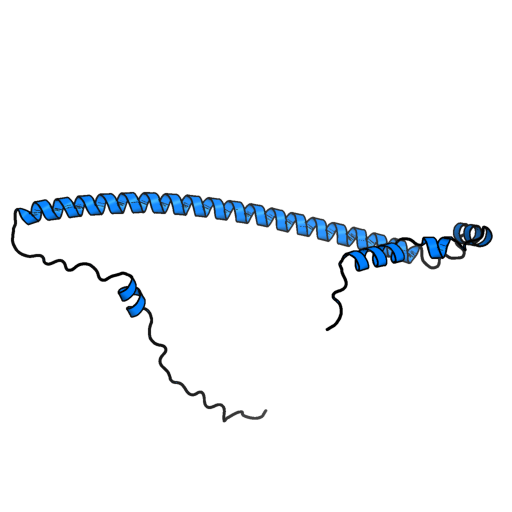9 C C . LYS A 1 101 ? -24.873 -0.911 37.787 1.00 93.06 101 LYS A C 1
ATOM 791 O O . LYS A 1 101 ? -25.069 -0.590 38.956 1.00 93.06 101 LYS A O 1
ATOM 796 N N . GLU A 1 102 ? -25.840 -1.347 36.985 1.00 91.62 102 GLU A N 1
ATOM 797 C CA . GLU A 1 102 ? -27.221 -1.546 37.434 1.00 91.62 102 GLU A CA 1
ATOM 798 C C . GLU A 1 102 ? -27.308 -2.637 38.501 1.00 91.62 102 GLU A C 1
ATOM 800 O O . GLU A 1 102 ? -27.903 -2.411 39.555 1.00 91.62 102 GLU A O 1
ATOM 805 N N . PHE A 1 103 ? -26.645 -3.775 38.282 1.00 89.25 103 PHE A N 1
ATOM 806 C CA . PHE A 1 103 ? -26.556 -4.857 39.261 1.00 89.25 103 PHE A CA 1
ATOM 807 C C . PHE A 1 103 ? -25.937 -4.377 40.575 1.00 89.25 103 PHE A C 1
ATOM 809 O O . PHE A 1 103 ? -26.486 -4.613 41.649 1.00 89.25 103 PHE A O 1
ATOM 816 N N . LEU A 1 104 ? -24.820 -3.648 40.501 1.00 88.88 104 LEU A N 1
ATOM 817 C CA . LEU A 1 104 ? -24.175 -3.082 41.679 1.00 88.88 104 LEU A CA 1
ATOM 818 C C . LEU A 1 104 ? -25.088 -2.067 42.387 1.00 88.88 104 LEU A C 1
ATOM 820 O O . LEU A 1 104 ? -25.149 -2.054 43.613 1.00 88.88 104 LEU A O 1
ATOM 824 N N . GLY A 1 105 ? -25.820 -1.234 41.647 1.00 86.81 105 GLY A N 1
ATOM 825 C CA . GLY A 1 105 ? -26.807 -0.309 42.209 1.00 86.81 105 GLY A CA 1
ATOM 826 C C . GLY A 1 105 ? -27.933 -1.034 42.953 1.00 86.81 105 GLY A C 1
ATOM 827 O O . GLY A 1 105 ? -28.278 -0.653 44.071 1.00 86.81 105 GLY A O 1
ATOM 828 N N . GLN A 1 106 ? -28.459 -2.119 42.383 1.00 83.00 106 GLN A N 1
ATOM 829 C CA . GLN A 1 106 ? -29.474 -2.958 43.027 1.00 83.00 106 GLN A CA 1
ATOM 830 C C . GLN A 1 106 ? -28.928 -3.670 44.270 1.00 83.00 106 GLN A C 1
ATOM 832 O O . GLN A 1 106 ? -29.593 -3.678 45.304 1.00 83.00 106 GLN A O 1
ATOM 837 N N . ALA A 1 107 ? -27.709 -4.210 44.204 1.00 75.44 107 ALA A N 1
ATOM 838 C CA . ALA A 1 107 ? -27.044 -4.827 45.347 1.00 75.44 107 ALA A CA 1
ATOM 839 C C . ALA A 1 107 ? -26.842 -3.825 46.493 1.00 75.44 107 ALA A C 1
ATOM 841 O O . ALA A 1 107 ? -27.096 -4.166 47.643 1.00 75.44 107 ALA A O 1
ATOM 842 N N . HIS A 1 108 ? -26.466 -2.576 46.199 1.00 71.81 108 HIS A N 1
ATOM 843 C CA . HIS A 1 108 ? -26.374 -1.527 47.216 1.00 71.81 108 HIS A CA 1
ATOM 844 C C . HIS A 1 108 ? -27.732 -1.163 47.819 1.00 71.81 108 HIS A C 1
ATOM 846 O O . HIS A 1 108 ? -27.809 -0.964 49.026 1.00 71.81 108 HIS A O 1
ATOM 852 N N . LEU A 1 109 ? -28.802 -1.088 47.022 1.00 71.31 109 LEU A N 1
ATOM 853 C CA . LEU A 1 109 ? -30.150 -0.807 47.533 1.00 71.31 109 LEU A CA 1
ATOM 854 C C . LEU A 1 109 ? -30.677 -1.943 48.423 1.00 71.31 109 LEU A C 1
ATOM 856 O O . LEU A 1 109 ? -31.291 -1.671 49.450 1.00 71.31 109 LEU A O 1
ATOM 860 N N . LEU A 1 110 ? -30.393 -3.199 48.068 1.00 63.41 110 LEU A N 1
ATOM 861 C CA . LEU A 1 110 ? -30.721 -4.372 48.883 1.00 63.41 110 LEU A CA 1
ATOM 862 C C . LEU A 1 110 ? -29.868 -4.431 50.164 1.00 63.41 110 LEU A C 1
ATOM 864 O O . LEU A 1 110 ? -30.402 -4.673 51.241 1.00 63.41 110 LEU A O 1
ATOM 868 N N . ASN A 1 111 ? -28.571 -4.124 50.078 1.00 56.09 111 ASN A N 1
ATOM 869 C CA . ASN A 1 111 ? -27.653 -4.098 51.223 1.00 56.09 111 ASN A CA 1
ATOM 870 C C . ASN A 1 111 ? -27.867 -2.879 52.145 1.00 56.09 111 ASN A C 1
ATOM 872 O O . ASN A 1 111 ? -27.541 -2.925 53.323 1.00 56.09 111 ASN A O 1
ATOM 876 N N . ALA A 1 112 ? -28.444 -1.782 51.646 1.00 54.66 112 ALA A N 1
ATOM 877 C CA . ALA A 1 112 ? -28.867 -0.653 52.477 1.00 54.66 112 ALA A CA 1
ATOM 878 C C . ALA A 1 112 ? -30.101 -0.986 53.338 1.00 54.66 112 ALA A C 1
ATOM 880 O O . ALA A 1 112 ? -30.312 -0.346 54.369 1.00 54.66 112 ALA A O 1
ATOM 881 N N . CYS A 1 113 ? -30.898 -1.991 52.951 1.00 50.78 113 CYS A N 1
ATOM 882 C CA . CYS A 1 113 ? -31.934 -2.559 53.815 1.00 50.78 113 CYS A CA 1
ATOM 883 C C . CYS A 1 113 ? -31.345 -3.490 54.892 1.00 50.78 113 CYS A C 1
ATOM 885 O O . CYS A 1 113 ? -31.851 -3.493 56.012 1.00 50.78 113 CYS A O 1
ATOM 887 N N . ASP A 1 114 ? -30.237 -4.177 54.598 1.00 48.91 114 ASP A N 1
ATOM 888 C CA . ASP A 1 114 ? -29.455 -4.992 55.542 1.00 48.91 114 ASP A CA 1
ATOM 889 C C . ASP A 1 114 ? -28.220 -4.221 56.040 1.00 48.91 114 ASP A C 1
ATOM 891 O O . ASP A 1 114 ? -27.068 -4.599 55.837 1.00 48.91 114 ASP A O 1
ATOM 895 N N . SER A 1 115 ? -28.454 -3.073 56.676 1.00 49.38 115 SER A N 1
ATOM 896 C CA . SER A 1 115 ? -27.393 -2.189 57.162 1.00 49.38 1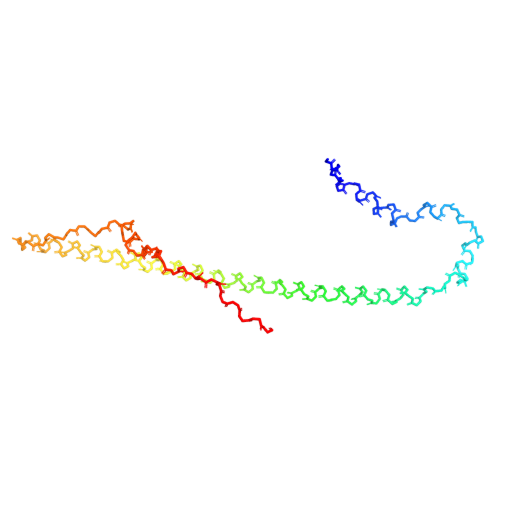15 SER A CA 1
ATOM 897 C C . SER A 1 115 ? -26.503 -2.855 58.227 1.00 49.38 115 SER A C 1
ATOM 899 O O . SER A 1 115 ? -26.740 -2.686 59.422 1.00 49.38 115 SER A O 1
ATOM 901 N N . ALA A 1 116 ? -25.423 -3.516 57.802 1.00 50.47 116 ALA A N 1
ATOM 902 C CA . ALA A 1 116 ? -24.152 -3.594 58.522 1.00 50.47 116 ALA A CA 1
ATOM 903 C C . ALA A 1 116 ? -22.997 -4.047 57.601 1.00 50.47 116 ALA A C 1
ATOM 905 O O . ALA A 1 116 ? -22.859 -5.220 57.277 1.00 50.47 116 ALA A O 1
ATOM 906 N N . ALA A 1 117 ? -22.108 -3.096 57.300 1.00 51.38 117 ALA A N 1
ATOM 907 C CA . ALA A 1 117 ? -20.689 -3.298 56.994 1.00 51.38 117 ALA A CA 1
ATOM 908 C C . ALA A 1 117 ? -20.309 -4.009 55.683 1.00 51.38 117 ALA A C 1
ATOM 910 O O . ALA A 1 117 ? -19.963 -5.185 55.686 1.00 51.38 117 ALA A O 1
ATOM 911 N N . ILE A 1 118 ? -20.147 -3.235 54.604 1.00 50.53 118 ILE A N 1
ATOM 912 C CA . ILE A 1 118 ? -19.017 -3.460 53.690 1.00 50.53 118 ILE A CA 1
ATOM 913 C C . ILE A 1 118 ? -18.441 -2.095 53.286 1.00 50.53 118 ILE A C 1
ATOM 915 O O . ILE A 1 118 ? -18.935 -1.440 52.371 1.00 50.53 118 ILE A O 1
ATOM 919 N N . GLU A 1 119 ? -17.392 -1.656 53.985 1.00 53.72 119 GLU A N 1
ATOM 920 C CA . GLU A 1 119 ? -16.492 -0.605 53.499 1.00 53.72 119 GLU A CA 1
ATOM 921 C C . GLU A 1 119 ? -15.735 -1.153 52.281 1.00 53.72 119 GLU A C 1
ATOM 923 O O . GLU A 1 119 ? -14.667 -1.754 52.403 1.00 53.72 119 GLU A O 1
ATOM 928 N N . VAL A 1 120 ? -16.304 -0.998 51.084 1.00 52.88 120 VAL A N 1
ATOM 929 C CA . VAL A 1 120 ? -15.562 -1.235 49.842 1.00 52.88 120 VAL A CA 1
ATOM 930 C C . VAL A 1 120 ? -14.821 0.052 49.510 1.00 52.88 120 VAL A C 1
ATOM 932 O O . VAL A 1 120 ? -15.384 0.979 48.933 1.00 52.88 120 VAL A O 1
ATOM 935 N N . SER A 1 121 ? -13.559 0.112 49.929 1.00 53.34 121 SER A N 1
ATOM 936 C CA . SER A 1 121 ? -12.629 1.174 49.544 1.00 53.34 121 SER A CA 1
ATOM 937 C C . SER A 1 121 ? -12.542 1.273 48.014 1.00 53.34 121 SER A C 1
ATOM 939 O O . SER A 1 121 ? -12.507 0.244 47.329 1.00 53.34 121 SER A O 1
ATOM 941 N N . GLU A 1 122 ? -12.532 2.497 47.477 1.00 54.94 122 GLU A N 1
ATOM 942 C CA . GLU A 1 122 ? -12.446 2.745 46.034 1.00 54.94 122 GLU A CA 1
ATOM 943 C C . GLU A 1 122 ? -11.229 2.021 45.428 1.00 54.94 122 GLU A C 1
ATOM 945 O O . GLU A 1 122 ? -10.136 2.044 46.007 1.00 54.94 122 GLU A O 1
ATOM 950 N N . PRO A 1 123 ? -11.370 1.366 44.260 1.00 58.50 123 PRO A N 1
ATOM 951 C CA . PRO A 1 123 ? -10.228 0.749 43.608 1.00 58.50 123 PRO A CA 1
ATOM 952 C C . PRO A 1 123 ? -9.205 1.828 43.240 1.00 58.50 123 PRO A C 1
ATOM 954 O O . PRO A 1 123 ? -9.545 2.825 42.603 1.00 58.50 123 PRO A O 1
ATOM 957 N N . ALA A 1 124 ? -7.948 1.602 43.636 1.00 61.94 124 ALA A N 1
ATOM 958 C CA . ALA A 1 124 ? -6.863 2.565 43.487 1.00 61.94 124 ALA A CA 1
ATOM 959 C C . ALA A 1 124 ? -6.767 3.140 42.054 1.00 61.94 124 ALA A C 1
ATOM 961 O O . ALA A 1 124 ? -6.944 2.391 41.075 1.00 61.94 124 ALA A O 1
ATOM 962 N N . PRO A 1 125 ? -6.453 4.445 41.911 1.00 66.12 125 PRO A N 1
ATOM 963 C CA . PRO A 1 125 ? -6.344 5.117 40.623 1.00 66.12 125 PRO A CA 1
ATOM 964 C C . PRO A 1 125 ? -5.459 4.340 39.647 1.00 66.12 125 PRO A C 1
ATOM 966 O O . PRO A 1 125 ? -4.430 3.766 40.010 1.00 66.12 125 PRO A O 1
ATOM 969 N N . VAL A 1 126 ? -5.848 4.327 38.370 1.00 67.06 126 VAL A N 1
ATOM 970 C CA . VAL A 1 126 ? -5.161 3.559 37.313 1.00 67.06 126 VAL A CA 1
ATOM 971 C C . VAL A 1 126 ? -3.661 3.866 37.251 1.00 67.06 126 VAL A C 1
ATOM 973 O O . VAL A 1 126 ? -2.860 2.971 36.993 1.00 67.06 126 VAL A O 1
ATOM 976 N N . GLU A 1 127 ? -3.281 5.102 37.562 1.00 69.56 127 GLU A N 1
ATOM 977 C CA . GLU A 1 127 ? -1.896 5.566 37.598 1.00 69.56 127 GLU A CA 1
ATOM 978 C C . GLU A 1 127 ? -1.029 4.820 38.623 1.00 69.56 127 GLU A C 1
ATOM 980 O O . GLU A 1 127 ? 0.118 4.488 38.325 1.00 69.56 127 GLU A O 1
ATOM 985 N N . GLU A 1 128 ? -1.561 4.491 39.802 1.00 65.50 128 GLU A N 1
ATOM 986 C CA . GLU A 1 128 ? -0.821 3.751 40.833 1.00 65.50 128 GLU A CA 1
ATOM 987 C C . GLU A 1 128 ? -0.630 2.283 40.449 1.00 65.50 128 GLU A C 1
ATOM 989 O O . GLU A 1 128 ? 0.441 1.711 40.662 1.00 65.50 128 GLU A O 1
ATOM 994 N N . ARG A 1 129 ? -1.632 1.687 39.795 1.00 69.19 129 ARG A N 1
ATOM 995 C CA . ARG A 1 129 ? -1.549 0.307 39.288 1.00 69.19 129 ARG A CA 1
ATOM 996 C C . ARG A 1 129 ? -0.527 0.168 38.161 1.00 69.19 129 ARG A C 1
ATOM 998 O O . ARG A 1 129 ? 0.142 -0.857 38.063 1.00 69.19 129 ARG A O 1
ATOM 1005 N N . LEU A 1 130 ? -0.383 1.199 37.331 1.00 65.38 130 LEU A N 1
ATOM 1006 C CA . LEU A 1 130 ? 0.644 1.246 36.289 1.00 65.38 130 LEU A CA 1
ATOM 1007 C C . LEU A 1 130 ? 2.043 1.433 36.887 1.00 65.38 130 LEU A C 1
ATOM 1009 O O . LEU A 1 130 ? 2.995 0.813 36.422 1.00 65.38 130 LEU A O 1
ATOM 1013 N N . ARG A 1 131 ? 2.181 2.231 37.952 1.00 63.03 131 ARG A N 1
ATOM 1014 C CA . ARG A 1 131 ? 3.463 2.409 38.653 1.00 63.03 131 ARG A CA 1
ATOM 1015 C C . ARG A 1 131 ? 3.926 1.144 39.379 1.00 63.03 131 ARG A C 1
ATOM 1017 O O . ARG A 1 131 ? 5.126 0.907 39.429 1.00 63.03 131 ARG A O 1
ATOM 1024 N N . SER A 1 132 ? 3.015 0.311 39.889 1.00 61.53 132 SER A N 1
ATOM 1025 C CA . SER A 1 132 ? 3.379 -0.944 40.569 1.00 61.53 132 SER A CA 1
ATOM 1026 C C . SER A 1 132 ? 3.810 -2.070 39.619 1.00 61.53 132 SER A C 1
ATOM 1028 O O . SER A 1 132 ? 4.532 -2.977 40.029 1.00 61.53 132 SER A O 1
ATOM 1030 N N . THR A 1 133 ? 3.409 -2.017 38.343 1.00 59.84 133 THR A N 1
ATOM 1031 C CA . THR A 1 133 ? 3.818 -2.994 37.316 1.00 59.84 133 THR A CA 1
ATOM 1032 C C . THR A 1 133 ? 5.152 -2.650 36.653 1.00 59.84 133 THR A C 1
ATOM 1034 O O . THR A 1 133 ? 5.775 -3.520 36.040 1.00 59.84 133 THR A O 1
ATOM 1037 N N . VAL A 1 134 ? 5.633 -1.414 36.804 1.00 54.56 134 VAL A N 1
ATOM 1038 C CA . VAL A 1 134 ? 6.975 -1.011 36.375 1.00 54.56 134 VAL A CA 1
ATOM 1039 C C . VAL A 1 134 ? 7.973 -1.491 37.426 1.00 54.56 134 VAL A C 1
ATOM 1041 O O . VAL A 1 134 ? 8.275 -0.799 38.395 1.00 54.56 134 VAL A O 1
ATOM 1044 N N . LYS A 1 135 ? 8.495 -2.709 37.245 1.00 58.78 135 LYS A N 1
ATOM 1045 C CA . LYS A 1 135 ? 9.678 -3.150 37.989 1.00 58.78 135 LYS A CA 1
ATOM 1046 C C . LYS A 1 135 ? 10.808 -2.153 37.731 1.00 58.78 135 LYS A C 1
ATOM 1048 O O . LYS A 1 135 ? 11.169 -1.914 36.578 1.00 58.78 135 LYS A O 1
ATOM 1053 N N . HIS A 1 136 ? 11.358 -1.585 38.803 1.00 48.72 136 HIS A N 1
ATOM 1054 C CA . HIS A 1 136 ? 12.610 -0.841 38.739 1.00 48.72 136 HIS A CA 1
ATOM 1055 C C . HIS A 1 136 ? 13.673 -1.700 38.031 1.00 48.72 136 HIS A C 1
ATOM 1057 O O . HIS A 1 136 ? 13.763 -2.896 38.322 1.00 48.72 136 HIS A O 1
ATOM 1063 N N . PRO A 1 137 ? 14.471 -1.131 37.109 1.00 46.09 137 PRO A N 1
ATOM 1064 C CA . PRO A 1 137 ? 15.617 -1.842 36.579 1.00 46.09 137 PRO A CA 1
ATOM 1065 C C . PRO A 1 137 ? 16.594 -2.032 37.736 1.00 46.09 137 PRO A C 1
ATOM 1067 O O . PRO A 1 137 ? 17.151 -1.060 38.249 1.00 46.09 137 PRO A O 1
ATOM 1070 N N . GLU A 1 138 ? 16.760 -3.274 38.186 1.00 42.81 138 GLU A N 1
ATOM 1071 C CA . GLU A 1 138 ? 17.828 -3.595 39.119 1.00 42.81 138 GLU A CA 1
ATOM 1072 C C . GLU A 1 138 ? 19.164 -3.326 38.427 1.00 42.81 138 GLU A C 1
ATOM 1074 O O . GLU A 1 138 ? 19.560 -3.975 37.459 1.00 42.81 138 GLU A O 1
ATOM 1079 N N . LEU A 1 139 ? 19.843 -2.299 38.924 1.00 48.66 139 LEU A N 1
ATOM 1080 C CA . LEU A 1 139 ? 21.253 -2.062 38.692 1.00 48.66 139 LEU A CA 1
ATOM 1081 C C . LEU A 1 139 ? 22.040 -3.219 39.324 1.00 48.66 139 LEU A C 1
ATOM 1083 O O . LEU A 1 139 ? 22.284 -3.182 40.527 1.00 48.66 139 LEU A O 1
ATOM 1087 N N . SER A 1 140 ? 22.436 -4.224 38.537 1.00 43.53 140 SER A N 1
ATOM 1088 C CA . SER A 1 140 ? 23.768 -4.865 38.585 1.00 43.53 140 SER A CA 1
ATOM 1089 C C . SER A 1 140 ? 23.818 -6.184 37.809 1.00 43.53 140 SER A C 1
ATOM 1091 O O . SER A 1 140 ? 23.397 -7.228 38.291 1.00 43.53 140 SER A O 1
ATOM 1093 N N . SER A 1 141 ? 24.516 -6.172 36.678 1.00 40.84 141 SER A N 1
ATOM 1094 C CA . SER A 1 141 ? 25.714 -7.006 36.581 1.00 40.84 141 SER A CA 1
ATOM 1095 C C . SER A 1 141 ? 26.739 -6.224 35.775 1.00 40.84 141 SER A C 1
ATOM 1097 O O . SER A 1 141 ? 26.590 -6.037 34.567 1.00 40.84 141 SER A O 1
ATOM 1099 N N . THR A 1 142 ? 27.749 -5.704 36.456 1.00 48.47 142 THR A N 1
ATOM 1100 C CA . THR A 1 142 ? 28.979 -5.218 35.842 1.00 48.47 142 THR A CA 1
ATOM 1101 C C . THR A 1 142 ? 29.553 -6.380 35.034 1.00 48.47 142 THR A C 1
ATOM 1103 O O . THR A 1 142 ? 30.086 -7.327 35.603 1.00 48.47 142 THR A O 1
ATOM 1106 N N . VAL A 1 143 ? 29.357 -6.367 33.716 1.00 50.00 143 VAL A N 1
ATOM 1107 C CA . VAL A 1 143 ? 30.050 -7.295 32.822 1.00 50.00 143 VAL A CA 1
ATOM 1108 C C . VAL A 1 143 ? 31.488 -6.797 32.750 1.00 50.00 143 VAL A C 1
ATOM 1110 O O . VAL A 1 143 ? 31.772 -5.799 32.091 1.00 50.00 143 VAL A O 1
ATOM 1113 N N . ASP A 1 144 ? 32.369 -7.443 33.506 1.00 55.78 144 ASP A N 1
ATOM 1114 C CA . ASP A 1 144 ? 33.814 -7.295 33.365 1.00 55.78 144 ASP A CA 1
ATOM 1115 C C . ASP A 1 144 ? 34.230 -7.930 32.028 1.00 55.78 144 ASP A C 1
ATOM 1117 O O . ASP A 1 144 ? 33.963 -9.104 31.775 1.00 55.78 144 ASP A O 1
ATOM 1121 N N . LEU A 1 145 ? 34.815 -7.126 31.137 1.00 58.22 145 LEU A N 1
ATOM 1122 C CA . LEU A 1 145 ? 35.239 -7.521 29.787 1.00 58.22 145 LEU A CA 1
ATOM 1123 C C . LEU A 1 145 ? 36.754 -7.793 29.710 1.00 58.22 145 LEU A C 1
ATOM 1125 O O . LEU A 1 145 ? 37.338 -7.716 28.630 1.00 58.22 145 LEU A O 1
ATOM 1129 N N . SER A 1 146 ? 37.418 -8.070 30.836 1.00 58.88 146 SER A N 1
ATOM 1130 C CA . SER A 1 146 ? 38.881 -8.201 30.886 1.00 58.88 146 SER A CA 1
ATOM 1131 C C . SER A 1 146 ? 39.459 -9.545 30.419 1.00 58.88 146 SER A C 1
ATOM 1133 O O . SER A 1 146 ? 40.672 -9.634 30.241 1.00 58.88 146 SER A O 1
ATOM 1135 N N . GLU A 1 147 ? 38.648 -10.556 30.102 1.00 54.66 147 GLU A N 1
ATOM 1136 C CA . GLU A 1 147 ? 39.141 -11.805 29.502 1.00 54.66 147 GLU A CA 1
ATOM 1137 C C . GLU A 1 147 ? 38.630 -11.986 28.070 1.00 54.66 147 GLU A C 1
ATOM 1139 O O . GLU A 1 147 ? 37.610 -12.617 27.804 1.00 54.66 147 GLU A O 1
ATOM 1144 N N . SER A 1 148 ? 39.384 -11.442 27.115 1.00 50.78 148 SER A N 1
ATOM 1145 C CA . SER A 1 148 ? 39.378 -11.953 25.742 1.00 50.78 148 SER A CA 1
ATOM 1146 C C . SER A 1 148 ? 40.447 -13.043 25.633 1.00 50.78 148 SER A C 1
ATOM 1148 O O . SER A 1 148 ? 41.628 -12.720 25.787 1.00 50.78 148 SER A O 1
ATOM 1150 N N . PRO A 1 149 ? 40.114 -14.314 25.344 1.00 50.28 149 PRO A N 1
ATOM 1151 C CA . PRO A 1 149 ? 41.122 -15.237 24.861 1.00 50.28 149 PRO A CA 1
ATOM 1152 C C . PRO A 1 149 ? 41.435 -14.853 23.411 1.00 50.28 149 PRO A C 1
ATOM 1154 O O . PRO A 1 149 ? 40.573 -14.924 22.537 1.00 50.28 149 PRO A O 1
ATOM 1157 N N . SER A 1 150 ? 42.667 -14.409 23.164 1.00 46.62 150 SER A N 1
ATOM 1158 C CA . SER A 1 150 ? 43.207 -14.287 21.809 1.00 46.62 150 SER A CA 1
ATOM 1159 C C . SER A 1 150 ? 43.233 -15.658 21.143 1.00 46.62 150 SER A C 1
ATOM 1161 O O . SER A 1 150 ? 44.044 -16.491 21.550 1.00 46.62 150 SER A O 1
ATOM 1163 N N . ILE A 1 151 ? 42.410 -15.857 20.110 1.00 45.44 151 ILE A N 1
ATOM 1164 C CA . ILE A 1 151 ? 42.644 -16.792 18.997 1.00 45.44 151 ILE A CA 1
ATOM 1165 C C . ILE A 1 151 ? 42.129 -16.142 17.714 1.00 45.44 151 ILE A C 1
ATOM 1167 O O . ILE A 1 151 ? 40.945 -15.739 17.699 1.00 45.44 151 ILE A O 1
#

Radius of gyration: 38.6 Å; chains: 1; bounding box: 75×43×104 Å